Protein 3T1U (pdb70)

Sequence (167 aa):
SIKLQTNHGTITLKLFADKAPETAANFEQYVKDGHYDGTIFHRVIDGFMIQGGGFEPGMKQKSTRAPIKNEANNGLSNKKYTIAMARTPDPHSASAQFFINVKDNAFLDHTAPTAHGWGYAVFGEVVEGTDVVDRIKSVATGSRAGHGDVPVDDVIIEKAEIVAFPF

Solvent-accessible surface area: 7563 Å² total; per-residue (Å²): 65,0,7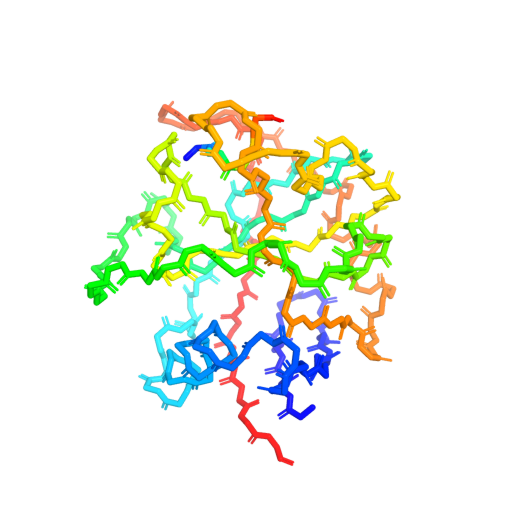5,0,76,8,70,57,30,54,0,32,0,83,31,45,64,138,118,0,75,68,0,6,64,9,0,78,74,4,2,168,93,20,24,0,43,28,0,3,0,9,37,3,41,85,43,22,0,0,3,0,0,2,9,48,64,62,25,134,124,52,101,67,84,76,80,16,119,15,20,5,109,35,80,42,33,0,107,81,39,8,0,0,4,2,19,64,77,72,21,85,24,5,25,0,40,0,0,0,0,4,116,83,3,69,138,4,31,38,112,30,99,70,69,186,10,44,6,25,5,1,0,0,46,8,43,114,16,44,80,6,0,48,114,0,50,73,39,70,53,33,96,84,97,83,60,34,56,1,2,88,116,42,1,48,0,82,58,0,75,73,119,99,59,0,189

Foldseek 3Di:
DKWFQKPLGIWDKDWQCVLQVVVVVLAQVCQVVFQQAQKFQFAAAAPFKTKIFAAHPVRHGDDWDFFAAASLPSPDFLAAFFKWFDADLARRGTTGMIIGTNHRDRVQGADDPDSNRRGIGGTIGGPDDNVSRVVRNPADWQDDDPRGRGHPDTTGRNHMHDD/DPPD

Secondary structure (DSSP, 8-state):
-EEEEEBTEEEEEEE-TTTSHHHHHHHHHHHHTTTTTTEE--EEETTTEEEESSEETTTEEPP----------SS----TTEEEE-B-SSTT---S-EEEESS--GGGS---SSTTT----EEEEEEE-HHHHHHHTTS-EEEETTEEEEESS--EEEEEEE-/-B--

Radius of gyration: 14.32 Å; Cα contacts (8 Å, |Δi|>4): 426; chains: 2; bounding box: 38×29×33 Å

InterPro domains:
  IPR002130 Cyclophilin-type peptidyl-prolyl cis-trans isomerase domain [PF00160] (2-161)
  IPR002130 Cyclophilin-type peptidyl-prolyl cis-trans isomerase domain [PR00153] (15-30)
  IPR002130 Cyclophilin-type peptidyl-prolyl cis-trans isomerase domain [PR00153] (41-53)
  IPR002130 Cyclophilin-type peptidyl-prolyl cis-trans isomerase domain [PR00153] (118-133)
  IPR002130 Cyclophilin-type peptidyl-prolyl cis-trans isomerase domain [PS50072] (1-162)
  IPR020892 Cyclophilin-type peptidyl-prolyl cis-trans isomerase, conserved site [PS00170] (36-53)
  IPR024936 Cyclophilin-type peptidyl-prolyl cis-trans isomerase [PIRSF001467] (6-145)
  IPR029000 Cyclophilin-like domain superfamily [G3DSA:2.40.100.10] (1-163)
  IPR029000 Cyclophilin-like domain superfamily [SSF50891] (2-162)
  IPR044665 Cyclophilin-type peptidyl-prolyl cis-trans isomerase, E. coli cyclophilin A-like [PTHR43246] (1-161)

B-factor: mean 25.47, std 7.11, range [10.59, 48.52]

CATH classification: 2.40.100.10

Structure (mmCIF, N/CA/C/O backbone):
data_3T1U
#
_entry.id   3T1U
#
_cell.length_a   66.410
_cell.length_b   66.410
_cell.length_c   71.530
_cell.angle_alpha   90.00
_cell.angle_beta   90.00
_cell.angle_gamma   90.00
#
_symmetry.space_group_name_H-M   'P 42 21 2'
#
loop_
_entity.id
_entity.type
_entity.pdbx_description
1 polymer 'Peptidyl-prolyl cis-trans isomerase'
2 polymer succinyl-Ala-Phe-Pro-Phe-p-nitroanilide
3 water water
#
loop_
_atom_site.group_PDB
_atom_site.id
_atom_site.type_symbol
_atom_site.label_atom_id
_atom_site.label_alt_id
_atom_site.label_comp_id
_atom_site.label_asym_id
_atom_site.label_entity_id
_atom_site.label_seq_id
_atom_site.pdbx_PDB_ins_code
_atom_site.Cartn_x
_atom_site.Cartn_y
_atom_site.Cartn_z
_atom_site.occupancy
_atom_site.B_iso_or_equiv
_atom_site.auth_seq_id
_atom_site.auth_comp_id
_atom_site.auth_asym_id
_atom_site.auth_atom_id
_atom_site.pdbx_PDB_model_num
ATOM 1 N N . SER A 1 1 ? 16.057 16.882 28.316 1.00 29.56 1 SER A N 1
ATOM 2 C CA . SER A 1 1 ? 16.072 17.878 29.426 1.00 30.99 1 SER A CA 1
ATOM 3 C C . SER A 1 1 ? 15.486 19.212 28.978 1.00 30.44 1 SER A C 1
ATOM 4 O O . SER A 1 1 ? 15.278 20.110 29.794 1.00 32.31 1 SER A O 1
ATOM 7 N N . ILE A 1 2 ? 15.230 19.348 27.681 1.00 29.17 2 ILE A N 1
ATOM 8 C CA . ILE A 1 2 ? 14.651 20.580 27.164 1.00 27.94 2 ILE A CA 1
ATOM 9 C C . ILE A 1 2 ? 13.323 20.290 26.488 1.00 28.52 2 ILE A C 1
ATOM 10 O O . ILE A 1 2 ? 13.202 19.383 25.663 1.00 28.70 2 ILE A O 1
ATOM 15 N N . LYS A 1 3 ? 12.323 21.074 26.853 1.00 27.89 3 LYS A N 1
ATOM 16 C CA . LYS A 1 3 ? 10.988 20.891 26.326 1.00 28.58 3 LYS A CA 1
ATOM 17 C C . LYS A 1 3 ? 10.540 22.078 25.480 1.00 26.46 3 LYS A C 1
ATOM 18 O O . LYS A 1 3 ? 10.525 23.219 25.947 1.00 26.65 3 LYS A O 1
ATOM 24 N N . LEU A 1 4 ? 10.202 21.800 24.225 1.00 23.54 4 LEU A N 1
ATOM 25 C CA . LEU A 1 4 ? 9.728 22.823 23.306 1.00 22.65 4 LEU A CA 1
ATOM 26 C C . LEU A 1 4 ? 8.230 22.595 23.092 1.00 22.65 4 LEU A C 1
ATOM 27 O O . LEU A 1 4 ? 7.825 21.689 22.359 1.00 20.75 4 LEU A O 1
ATOM 32 N N . GLN A 1 5 ? 7.418 23.408 23.759 1.00 22.76 5 GLN A N 1
ATOM 33 C CA . GLN A 1 5 ? 5.967 23.328 23.654 1.00 22.94 5 GLN A CA 1
ATOM 34 C C . GLN A 1 5 ? 5.533 24.146 22.443 1.00 21.38 5 GLN A C 1
ATOM 35 O O . GLN A 1 5 ? 5.585 25.375 22.471 1.00 21.24 5 GLN A O 1
ATOM 41 N N . THR A 1 6 ? 5.115 23.462 21.382 1.00 20.82 6 THR A N 1
ATOM 42 C CA . THR A 1 6 ? 4.691 24.125 20.151 1.00 19.95 6 THR A CA 1
ATOM 43 C C . THR A 1 6 ? 3.195 23.926 19.912 1.00 22.26 6 THR A C 1
ATOM 44 O O . THR A 1 6 ? 2.577 23.048 20.517 1.00 20.33 6 THR A O 1
ATOM 48 N N . ASN A 1 7 ? 2.618 24.718 19.012 1.00 20.16 7 ASN A N 1
ATOM 49 C CA . ASN A 1 7 ? 1.198 24.572 18.722 1.00 21.92 7 ASN A CA 1
ATOM 50 C C . ASN A 1 7 ? 0.896 23.328 17.878 1.00 21.90 7 ASN A C 1
ATOM 51 O O . ASN A 1 7 ? -0.203 23.180 17.348 1.00 22.98 7 ASN A O 1
ATOM 56 N N . HIS A 1 8 ? 1.878 22.433 17.763 1.00 20.00 8 HIS A N 1
ATOM 57 C CA . HIS A 1 8 ? 1.713 21.175 17.032 1.00 16.58 8 HIS A CA 1
ATOM 58 C C . HIS A 1 8 ? 2.038 20.013 17.966 1.00 17.86 8 HIS A C 1
ATOM 59 O O . HIS A 1 8 ? 2.022 18.852 17.560 1.00 18.28 8 HIS A O 1
ATOM 66 N N . GLY A 1 9 ? 2.333 20.333 19.221 1.00 18.03 9 GLY A N 1
ATOM 67 C CA . GLY A 1 9 ? 2.674 19.300 20.183 1.00 17.18 9 GLY A CA 1
ATOM 68 C C . GLY A 1 9 ? 4.004 19.618 20.843 1.00 20.60 9 GLY A C 1
ATOM 69 O O . GLY A 1 9 ? 4.679 20.586 20.476 1.00 17.81 9 GLY A O 1
ATOM 70 N N . THR A 1 10 ? 4.401 18.802 21.810 1.00 18.98 10 THR A N 1
ATOM 71 C CA . THR A 1 10 ? 5.655 19.058 22.498 1.00 19.72 10 THR A CA 1
ATOM 72 C C . THR A 1 10 ? 6.824 18.196 22.047 1.00 18.21 10 THR A C 1
ATOM 73 O O . THR A 1 10 ? 6.708 16.983 21.914 1.00 18.14 10 THR A O 1
ATOM 77 N N . ILE A 1 11 ? 7.950 18.853 21.794 1.00 20.04 11 ILE A N 1
ATOM 78 C CA . ILE A 1 11 ? 9.173 18.174 21.377 1.00 19.23 11 ILE A CA 1
ATOM 79 C C . ILE A 1 11 ? 10.147 18.220 22.545 1.00 20.13 11 ILE A C 1
ATOM 80 O O . ILE A 1 11 ? 10.439 19.293 23.071 1.00 19.56 11 ILE A O 1
ATOM 85 N N . THR A 1 12 ? 10.646 17.056 22.949 1.00 19.71 12 THR A N 1
ATOM 86 C CA . THR A 1 12 ? 11.588 16.976 24.061 1.00 20.75 12 THR A CA 1
ATOM 87 C C . THR A 1 12 ? 12.986 16.684 23.529 1.00 19.72 12 THR A C 1
ATOM 88 O O . THR A 1 12 ? 13.191 15.727 22.785 1.00 19.03 12 THR A O 1
ATOM 92 N N . LEU A 1 13 ? 13.948 17.506 23.925 1.00 20.11 13 LEU A N 1
ATOM 93 C CA . LEU A 1 13 ? 15.313 17.348 23.450 1.00 22.06 13 LEU A CA 1
ATOM 94 C C . LEU A 1 13 ? 16.303 16.931 24.519 1.00 23.12 13 LEU A C 1
ATOM 95 O O . LEU A 1 13 ? 16.219 17.378 25.660 1.00 23.36 13 LEU A O 1
ATOM 100 N N . LYS A 1 14 ? 17.238 16.070 24.134 1.00 22.99 14 LYS A N 1
ATOM 101 C CA . LYS A 1 14 ? 18.308 15.651 25.028 1.00 24.83 14 LYS A CA 1
ATOM 102 C C . LYS A 1 14 ? 19.558 16.263 24.395 1.00 25.23 14 LYS A C 1
ATOM 103 O O . LYS A 1 14 ? 19.825 16.060 23.208 1.00 23.89 14 LYS A O 1
ATOM 109 N N . LEU A 1 15 ? 20.307 17.041 25.166 1.00 23.39 15 LEU A N 1
ATOM 110 C CA . LEU A 1 15 ? 21.496 17.668 24.613 1.00 24.91 15 LEU A CA 1
ATOM 111 C C . LEU A 1 15 ? 22.744 16.850 24.907 1.00 25.67 15 LEU A C 1
ATOM 112 O O . LEU A 1 15 ? 22.761 16.035 25.828 1.00 23.99 15 LEU A O 1
ATOM 117 N N . PHE A 1 16 ? 23.779 17.055 24.100 1.00 25.74 16 PHE A N 1
ATOM 118 C CA . PHE A 1 16 ? 25.036 16.342 24.285 1.00 26.54 16 PHE A CA 1
ATOM 119 C C . PHE A 1 16 ? 26.037 17.349 24.836 1.00 26.93 16 PHE A C 1
ATOM 120 O O . PHE A 1 16 ? 26.908 17.839 24.118 1.00 26.85 16 PHE A O 1
ATOM 128 N N . ALA A 1 17 ? 25.886 17.659 26.119 1.00 27.07 17 ALA A N 1
ATOM 129 C CA . ALA A 1 17 ? 26.735 18.626 26.798 1.00 29.40 17 ALA A CA 1
ATOM 130 C C . ALA A 1 17 ? 28.239 18.375 26.673 1.00 28.54 17 ALA A C 1
ATOM 131 O O . ALA A 1 17 ? 29.015 19.326 26.594 1.00 30.39 17 ALA A O 1
ATOM 133 N N . ASP A 1 18 ? 28.656 17.113 26.645 1.00 28.91 18 ASP A N 1
ATOM 134 C CA . ASP A 1 18 ? 30.086 16.808 26.547 1.00 29.71 18 ASP A CA 1
ATOM 135 C C . ASP A 1 18 ? 30.636 16.831 25.119 1.00 30.21 18 ASP A C 1
ATOM 136 O O . ASP A 1 18 ? 31.752 17.303 24.890 1.00 30.21 18 ASP A O 1
ATOM 141 N N . LYS A 1 19 ? 29.856 16.329 24.165 1.00 28.26 19 LYS A N 1
ATOM 142 C CA . LYS A 1 19 ? 30.286 16.283 22.771 1.00 27.55 19 LYS A CA 1
ATOM 143 C C . LYS A 1 19 ? 30.191 17.612 22.030 1.00 27.57 19 LYS A C 1
ATOM 144 O O . LYS A 1 19 ? 30.810 17.786 20.980 1.00 26.43 19 LYS A O 1
ATOM 150 N N . ALA A 1 20 ? 29.414 18.543 22.577 1.00 26.34 20 ALA A N 1
ATOM 151 C CA . ALA A 1 20 ? 29.241 19.863 21.980 1.00 25.85 20 ALA A CA 1
ATOM 152 C C . ALA A 1 20 ? 28.975 20.841 23.119 1.00 25.55 20 ALA A C 1
ATOM 153 O O . ALA A 1 20 ? 27.945 21.514 23.145 1.00 24.14 20 ALA A O 1
ATOM 155 N N . PRO A 1 21 ? 29.920 20.941 24.071 1.00 26.81 21 PRO A N 1
ATOM 156 C CA . PRO A 1 21 ? 29.854 21.809 25.256 1.00 25.57 21 PRO A CA 1
ATOM 157 C C . PRO A 1 21 ? 29.469 23.272 25.064 1.00 25.83 21 PRO A C 1
ATOM 158 O O . PRO A 1 21 ? 28.548 23.766 25.715 1.00 25.24 21 PRO A O 1
ATOM 162 N N . GLU A 1 22 ? 30.168 23.974 24.183 1.00 26.39 22 GLU A N 1
ATOM 163 C CA . GLU A 1 22 ? 29.867 25.380 23.964 1.00 26.07 22 GLU A CA 1
ATOM 164 C C . GLU A 1 22 ? 28.493 25.580 23.336 1.00 24.92 22 GLU A C 1
ATOM 165 O O . GLU A 1 22 ? 27.748 26.483 23.723 1.00 24.12 22 GLU A O 1
ATOM 171 N N . THR A 1 23 ? 28.162 24.736 22.365 1.00 24.17 23 THR A N 1
ATOM 172 C CA . THR A 1 23 ? 26.875 24.843 21.683 1.00 22.77 23 THR A CA 1
ATOM 173 C C . THR A 1 23 ? 25.707 24.551 22.619 1.00 22.75 23 THR A C 1
ATOM 174 O O . THR A 1 23 ? 24.728 25.305 22.657 1.00 22.82 23 THR A O 1
ATOM 178 N N . ALA A 1 24 ? 25.809 23.455 23.368 1.00 21.02 24 ALA A N 1
ATOM 179 C CA . ALA A 1 24 ? 24.757 23.078 24.305 1.00 21.66 24 ALA A CA 1
ATOM 180 C C . ALA A 1 24 ? 24.505 24.200 25.315 1.00 22.76 24 ALA A C 1
ATOM 181 O O . ALA A 1 24 ? 23.357 24.557 25.577 1.00 22.40 24 ALA A O 1
ATOM 183 N N . ALA A 1 25 ? 25.580 24.761 25.867 1.00 24.69 25 ALA A N 1
ATOM 184 C CA . ALA A 1 25 ? 25.467 25.847 26.846 1.00 25.78 25 ALA A CA 1
ATOM 185 C C . ALA A 1 25 ? 24.830 27.092 26.239 1.00 25.81 25 ALA A C 1
ATOM 186 O O . ALA A 1 25 ? 24.048 27.783 26.894 1.00 25.10 25 ALA A O 1
ATOM 188 N N . ASN A 1 26 ? 25.180 27.389 24.992 1.00 26.15 26 ASN A N 1
ATOM 189 C CA . ASN A 1 26 ? 24.625 28.551 24.303 1.00 25.47 26 ASN A CA 1
ATOM 190 C C . ASN A 1 26 ? 23.118 28.373 24.114 1.00 24.95 26 ASN A C 1
ATOM 191 O O . ASN A 1 26 ? 22.339 29.302 24.318 1.00 24.33 26 ASN A O 1
ATOM 196 N N . PHE A 1 27 ? 22.716 27.170 23.722 1.00 24.71 27 PHE A N 1
ATOM 197 C CA . PHE A 1 27 ? 21.304 26.865 23.502 1.00 24.61 27 PHE A CA 1
ATOM 198 C C . PHE A 1 27 ? 20.528 26.939 24.815 1.00 25.66 27 PHE A C 1
ATOM 199 O O . PHE A 1 27 ? 19.530 27.650 24.930 1.00 23.45 27 PHE A O 1
ATOM 207 N N . GLU A 1 28 ? 21.002 26.198 25.807 1.00 26.69 28 GLU A N 1
ATOM 208 C CA . GLU A 1 28 ? 20.352 26.161 27.106 1.00 28.74 28 GLU A CA 1
ATOM 209 C C . GLU A 1 28 ? 20.151 27.566 27.674 1.00 29.80 28 GLU A C 1
ATOM 210 O O . GLU A 1 28 ? 19.122 27.853 28.285 1.00 27.85 28 GLU A O 1
ATOM 216 N N . GLN A 1 29 ? 21.121 28.449 27.457 1.00 30.77 29 GLN A N 1
ATOM 217 C CA . GLN A 1 29 ? 21.004 29.814 27.958 1.00 31.93 29 GLN A CA 1
ATOM 218 C C . GLN A 1 29 ? 19.814 30.516 27.308 1.00 31.27 29 GLN A C 1
ATOM 219 O O . GLN A 1 29 ? 18.991 31.121 27.996 1.00 31.25 29 GLN A O 1
ATOM 225 N N . TYR A 1 30 ? 19.731 30.444 25.981 1.00 28.75 30 TYR A N 1
ATOM 226 C CA . TYR A 1 30 ? 18.622 31.067 25.265 1.00 27.76 30 TYR A CA 1
ATOM 227 C C . TYR A 1 30 ? 17.299 30.562 25.828 1.00 27.66 30 TYR A C 1
ATOM 228 O O . TYR A 1 30 ? 16.364 31.339 26.037 1.00 27.08 30 TYR A O 1
ATOM 237 N N . VAL A 1 31 ? 17.225 29.257 26.071 1.00 24.90 31 VAL A N 1
ATOM 238 C CA . VAL A 1 31 ? 16.017 28.671 26.625 1.00 26.03 31 VAL A CA 1
ATOM 239 C C . VAL A 1 31 ? 15.745 29.327 27.974 1.00 27.75 31 VAL A C 1
ATOM 240 O O . VAL A 1 31 ? 14.676 29.895 28.192 1.00 27.76 31 VAL A O 1
ATOM 244 N N . LYS A 1 32 ? 16.738 29.259 28.860 1.00 28.12 32 LYS A N 1
ATOM 245 C CA . LYS A 1 32 ? 16.647 29.833 30.200 1.00 29.46 32 LYS A CA 1
ATOM 246 C C . LYS A 1 32 ? 16.208 31.295 30.171 1.00 28.30 32 LYS A C 1
ATOM 247 O O . LYS A 1 32 ? 15.336 3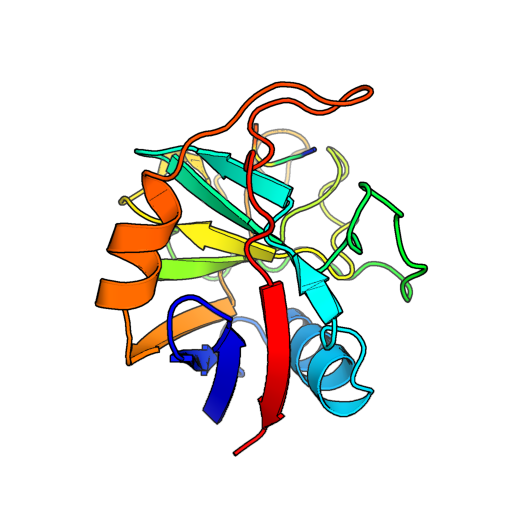1.702 30.939 1.00 27.36 32 LYS A O 1
ATOM 25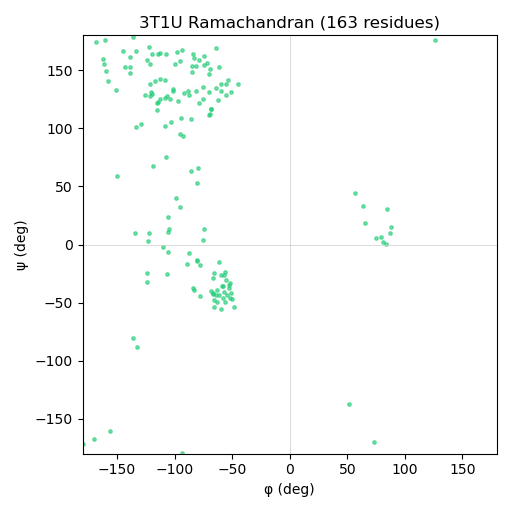3 N N . ASP A 1 33 ? 16.807 32.087 29.287 1.00 28.73 33 ASP A N 1
ATOM 254 C CA . ASP A 1 33 ? 16.440 33.496 29.185 1.00 30.19 33 ASP A CA 1
ATOM 255 C C . ASP A 1 33 ? 15.105 33.686 28.471 1.00 29.64 33 ASP A C 1
ATOM 256 O O . ASP A 1 33 ? 14.684 34.818 28.220 1.00 30.54 33 ASP A O 1
ATOM 261 N N . GLY A 1 34 ? 14.448 32.577 28.138 1.00 28.18 34 GLY A N 1
ATOM 262 C CA . GLY A 1 34 ? 13.161 32.644 27.467 1.00 27.78 34 GLY A CA 1
ATOM 263 C C . GLY A 1 34 ? 13.196 33.237 26.071 1.00 28.15 34 GLY A C 1
ATOM 264 O O . GLY A 1 34 ? 12.167 33.648 25.538 1.00 27.73 34 GLY A O 1
ATOM 265 N N . HIS A 1 35 ? 14.377 33.270 25.464 1.00 27.82 35 HIS A N 1
ATOM 266 C CA . HIS A 1 35 ? 14.530 33.833 24.126 1.00 26.48 35 HIS A CA 1
ATOM 267 C C . HIS A 1 35 ? 13.676 33.148 23.053 1.00 25.19 35 HIS A C 1
ATOM 268 O O . HIS A 1 35 ? 13.169 33.812 22.151 1.00 26.18 35 HIS A O 1
ATOM 275 N N . TYR A 1 36 ? 13.494 31.834 23.161 1.00 24.28 36 TYR A N 1
ATOM 276 C CA . TYR A 1 36 ? 12.719 31.090 22.166 1.00 22.01 36 TYR A CA 1
ATOM 277 C C . TYR A 1 36 ? 11.198 31.140 22.304 1.00 22.10 36 TYR A C 1
ATOM 278 O O . TYR A 1 36 ? 10.477 30.760 21.380 1.00 20.88 36 TYR A O 1
ATOM 287 N N . ASP A 1 37 ? 10.704 31.589 23.451 1.00 24.26 37 ASP A N 1
ATOM 288 C CA . ASP A 1 37 ? 9.260 31.671 23.658 1.00 23.23 37 ASP A CA 1
ATOM 289 C C . ASP A 1 37 ? 8.670 32.649 22.656 1.00 23.38 37 ASP A C 1
ATOM 290 O O . ASP A 1 37 ? 9.091 33.803 22.580 1.00 24.11 37 ASP A O 1
ATOM 295 N N . GLY A 1 38 ? 7.699 32.188 21.880 1.00 23.60 38 GLY A N 1
ATOM 296 C CA . GLY A 1 38 ? 7.083 33.065 20.905 1.00 23.96 38 GLY A CA 1
ATOM 297 C C . GLY A 1 38 ? 7.786 33.111 19.560 1.00 23.95 38 GLY A C 1
ATOM 298 O O . GLY A 1 38 ? 7.478 33.976 18.743 1.00 23.14 38 GLY A O 1
ATOM 299 N N . THR A 1 39 ? 8.744 32.214 19.332 1.00 23.69 39 THR A N 1
ATOM 300 C CA . THR A 1 39 ? 9.432 32.178 18.045 1.00 21.32 39 THR A CA 1
ATOM 301 C C . THR A 1 39 ? 8.767 31.095 17.213 1.00 22.23 39 THR A C 1
ATOM 302 O O . THR A 1 39 ? 8.015 30.275 17.738 1.00 23.08 39 THR A O 1
ATOM 306 N N . ILE A 1 40 ? 9.041 31.097 15.915 1.00 21.58 40 ILE A N 1
ATOM 307 C CA . ILE A 1 40 ? 8.444 30.134 15.006 1.00 19.82 40 ILE A CA 1
ATOM 308 C C . ILE A 1 40 ? 9.484 29.308 14.253 1.00 19.18 40 ILE A C 1
ATOM 309 O O . ILE A 1 40 ? 10.681 29.582 14.309 1.00 17.75 40 ILE A O 1
ATOM 314 N N . PHE A 1 41 ? 9.007 28.282 13.562 1.00 18.95 41 PHE A N 1
ATOM 315 C CA . PHE A 1 41 ? 9.867 27.468 12.719 1.00 19.91 41 PHE A CA 1
ATOM 316 C C . PHE A 1 41 ? 9.608 28.171 11.388 1.00 19.04 41 PHE A C 1
ATOM 317 O O . PHE A 1 41 ? 8.621 27.898 10.712 1.00 18.56 41 PHE A O 1
ATOM 325 N N . HIS A 1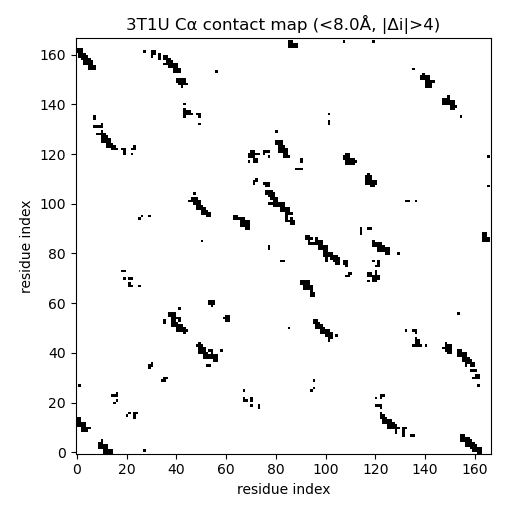 42 ? 10.490 29.109 11.044 1.00 21.19 42 HIS A N 1
ATOM 326 C CA . HIS A 1 42 ? 10.336 29.926 9.836 1.00 20.09 42 HIS A CA 1
ATOM 327 C C . HIS A 1 42 ? 10.771 29.276 8.532 1.00 21.61 42 HIS A C 1
ATOM 328 O O . HIS A 1 42 ? 10.453 29.769 7.443 1.00 21.00 42 HIS A O 1
ATOM 335 N N . ARG A 1 43 ? 11.495 28.172 8.639 1.00 20.30 43 ARG A N 1
ATOM 336 C CA . ARG A 1 43 ? 11.994 27.487 7.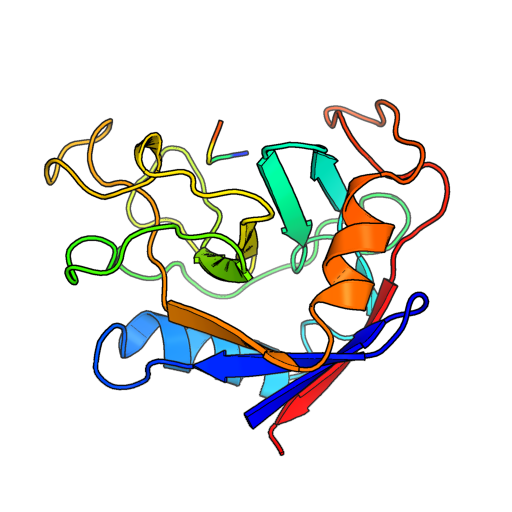462 1.00 18.23 43 ARG A CA 1
ATOM 337 C C . ARG A 1 43 ? 11.720 25.997 7.604 1.00 19.18 43 ARG A C 1
ATOM 338 O O . ARG A 1 43 ? 12.432 25.282 8.310 1.00 17.28 43 ARG A O 1
ATOM 346 N N . VAL A 1 44 ? 10.670 25.543 6.928 1.00 18.38 44 VAL A N 1
ATOM 347 C CA . VAL A 1 44 ? 10.256 24.151 6.973 1.00 18.92 44 VAL A CA 1
ATOM 348 C C . VAL A 1 44 ? 10.409 23.543 5.589 1.00 19.93 44 VAL A C 1
ATOM 349 O O . VAL A 1 44 ? 9.747 23.958 4.640 1.00 18.47 44 VAL A O 1
ATOM 353 N N . ILE A 1 45 ? 11.297 22.560 5.478 1.00 19.34 45 ILE A N 1
ATOM 354 C CA . ILE A 1 45 ? 11.558 21.925 4.196 1.00 18.91 45 ILE A CA 1
ATOM 355 C C . ILE A 1 45 ? 11.459 20.413 4.314 1.00 19.79 45 ILE A C 1
ATOM 356 O O . ILE A 1 45 ? 12.355 19.756 4.839 1.00 20.94 45 ILE A O 1
ATOM 361 N N . ASP A 1 46 ? 10.347 19.876 3.827 1.00 20.82 46 ASP A N 1
ATOM 362 C CA . ASP A 1 46 ? 10.077 18.446 3.866 1.00 20.85 46 ASP A CA 1
ATOM 363 C C . ASP A 1 46 ? 11.240 17.696 3.225 1.00 20.48 46 ASP A C 1
ATOM 364 O O . ASP A 1 46 ? 11.817 18.166 2.243 1.00 18.15 46 ASP A O 1
ATOM 369 N N . GLY A 1 47 ? 11.594 16.548 3.798 1.00 19.85 47 GLY A N 1
ATOM 370 C CA . GLY A 1 47 ? 12.696 15.764 3.268 1.00 19.41 47 GLY A CA 1
ATOM 371 C C . GLY A 1 47 ? 14.061 16.351 3.577 1.00 22.04 47 GLY A C 1
ATOM 372 O O . GLY A 1 47 ? 15.088 15.851 3.102 1.00 20.60 47 GLY A O 1
ATOM 373 N N . PHE A 1 48 ? 14.086 17.414 4.375 1.00 19.33 48 PHE A N 1
ATOM 374 C CA . PHE A 1 48 ? 15.349 18.049 4.721 1.00 18.24 48 PHE A CA 1
ATOM 375 C C . PHE A 1 48 ? 15.407 18.377 6.213 1.00 17.90 48 PHE A C 1
ATOM 376 O O . PHE A 1 48 ? 15.999 17.629 6.998 1.00 15.72 48 PHE A O 1
ATOM 384 N N . MET A 1 49 ? 14.779 19.472 6.621 1.00 15.91 49 MET A N 1
ATOM 385 C CA . MET A 1 49 ? 14.799 19.834 8.034 1.00 15.47 49 MET A CA 1
ATOM 386 C C . MET A 1 49 ? 13.812 20.942 8.361 1.00 15.15 49 MET A C 1
ATOM 387 O O . MET A 1 49 ? 13.156 21.486 7.464 1.00 14.20 49 MET A O 1
ATOM 392 N N . ILE A 1 50 ? 13.678 21.243 9.654 1.00 14.74 50 ILE A N 1
ATOM 393 C CA . ILE A 1 50 ? 12.818 22.332 10.097 1.00 14.56 50 ILE A CA 1
ATOM 394 C C . ILE A 1 50 ? 13.705 23.235 10.954 1.00 15.84 50 ILE A C 1
ATOM 395 O O . ILE A 1 50 ? 14.409 22.767 11.861 1.00 16.40 50 ILE A O 1
ATOM 400 N N . GLN A 1 51 ? 13.691 24.525 10.634 1.00 14.19 51 GLN A N 1
ATOM 401 C CA . GLN A 1 51 ? 14.532 25.505 11.308 1.00 16.26 51 GLN A CA 1
ATOM 402 C C . GLN A 1 51 ? 13.739 26.567 12.055 1.00 16.30 51 GLN A C 1
ATOM 403 O O . GLN A 1 51 ? 12.715 27.036 11.572 1.00 16.74 51 GLN A O 1
ATOM 409 N N . GLY A 1 52 ? 14.223 26.948 13.235 1.00 17.70 52 GLY A N 1
ATOM 410 C CA . GLY A 1 52 ? 13.532 27.953 14.021 1.00 19.58 52 GLY A CA 1
ATOM 411 C C . GLY A 1 52 ? 14.443 28.669 14.999 1.00 22.79 52 GLY A C 1
ATOM 412 O O . GLY A 1 52 ? 15.667 28.671 14.837 1.00 22.25 52 GLY A O 1
ATOM 413 N N . GLY A 1 53 ? 13.839 29.292 16.009 1.00 23.74 53 GLY A N 1
ATOM 414 C CA . GLY A 1 53 ? 14.607 29.988 17.024 1.00 23.24 53 GLY A CA 1
ATOM 415 C C . GLY A 1 53 ? 15.138 31.365 16.676 1.00 25.96 53 GLY A C 1
ATOM 416 O O . GLY A 1 53 ? 15.885 31.946 17.466 1.00 26.87 53 GLY A O 1
ATOM 417 N N . GLY A 1 54 ? 14.767 31.905 15.518 1.00 24.38 54 GLY A N 1
ATOM 418 C CA . GLY A 1 54 ? 15.270 33.216 15.152 1.00 25.15 54 GLY A CA 1
ATOM 419 C C . GLY A 1 54 ? 14.259 34.305 14.828 1.00 25.42 54 GLY A C 1
ATOM 420 O O . GLY A 1 54 ? 14.566 35.489 14.974 1.00 26.16 54 GLY A O 1
ATOM 421 N N . PHE A 1 55 ? 13.056 33.920 14.406 1.00 24.77 55 PHE A N 1
ATOM 422 C CA . PHE A 1 55 ? 12.026 34.887 14.034 1.00 23.15 55 PHE A CA 1
ATOM 423 C C . PHE A 1 55 ? 10.726 34.780 14.824 1.00 23.91 55 PHE A C 1
ATOM 424 O O . PHE A 1 55 ? 10.371 33.722 15.342 1.00 21.62 55 PHE A O 1
ATOM 432 N N . GLU A 1 56 ? 10.013 35.899 14.887 1.00 24.71 56 GLU A N 1
ATOM 433 C CA . GLU A 1 56 ? 8.721 35.962 15.551 1.00 25.96 56 GLU A CA 1
ATOM 434 C C . GLU A 1 56 ? 7.705 36.062 14.420 1.00 26.25 56 GLU A C 1
ATOM 435 O O . GLU A 1 56 ? 8.078 36.355 13.277 1.00 24.57 56 GLU A O 1
ATOM 441 N N . PRO A 1 57 ? 6.416 35.810 14.715 1.00 27.25 57 PRO A N 1
ATOM 442 C CA . PRO A 1 57 ? 5.373 35.884 13.689 1.00 28.80 57 PRO A CA 1
ATOM 443 C C . PRO A 1 57 ? 5.526 37.127 12.823 1.00 29.55 57 PRO A C 1
ATOM 444 O O . PRO A 1 57 ? 5.823 38.209 13.327 1.00 31.75 57 PRO A O 1
ATOM 448 N N . GLY A 1 58 ? 5.337 36.959 11.518 1.00 30.84 58 GLY A N 1
ATOM 449 C CA . GLY A 1 58 ? 5.473 38.073 10.599 1.00 29.45 58 GLY A CA 1
ATOM 450 C C . GLY A 1 58 ? 6.909 38.206 10.138 1.00 29.69 58 GLY A C 1
ATOM 451 O O . GLY A 1 58 ? 7.300 39.229 9.580 1.00 29.75 58 GLY A O 1
ATOM 452 N N . MET A 1 59 ? 7.697 37.161 10.377 1.00 29.43 59 MET A N 1
ATOM 453 C CA . MET A 1 59 ? 9.106 37.144 9.999 1.00 28.88 59 MET A CA 1
ATOM 454 C C . MET A 1 59 ? 9.893 38.306 10.593 1.00 28.98 59 MET A C 1
ATOM 455 O O . MET A 1 59 ? 10.697 38.943 9.908 1.00 27.83 59 MET A O 1
ATOM 460 N N . LYS A 1 60 ? 9.660 38.562 11.877 1.00 30.11 60 LYS A N 1
ATOM 461 C CA . LYS A 1 60 ? 10.330 39.631 12.617 1.00 31.73 60 LYS A CA 1
ATOM 462 C C . LYS A 1 60 ? 11.545 39.023 13.319 1.00 32.21 60 LYS A C 1
ATOM 463 O O . LYS A 1 60 ? 11.394 38.268 14.285 1.00 30.94 60 LYS A O 1
ATOM 469 N N . GLN A 1 61 ? 12.743 39.357 12.841 1.00 30.90 61 GLN A N 1
ATOM 470 C CA . GLN A 1 61 ? 13.975 38.811 13.404 1.00 32.61 61 GLN A CA 1
ATOM 471 C C . GLN A 1 61 ? 14.369 39.414 14.746 1.00 32.02 61 GLN A C 1
ATOM 472 O O . GLN A 1 61 ? 14.503 40.630 14.875 1.00 34.29 61 GLN A O 1
ATOM 478 N N . LYS A 1 62 ? 14.556 38.549 15.740 1.00 31.58 62 LYS A N 1
ATOM 479 C CA . LYS A 1 62 ? 14.934 38.971 17.086 1.00 30.70 62 LYS A CA 1
ATOM 480 C C . LYS A 1 62 ? 16.440 39.180 17.195 1.00 32.50 62 LYS A C 1
ATOM 481 O O . LYS A 1 62 ? 17.214 38.665 16.383 1.00 31.77 62 LYS A O 1
ATOM 487 N N . SER A 1 63 ? 16.856 39.936 18.206 1.00 32.32 63 SER A N 1
ATOM 488 C CA . SER A 1 63 ? 18.272 40.177 18.426 1.00 33.10 63 SER A CA 1
ATOM 489 C C . SER A 1 63 ? 18.853 38.932 19.101 1.00 33.60 63 SER A C 1
ATOM 490 O O . SER A 1 63 ? 18.121 38.141 19.697 1.00 32.13 63 SER A O 1
ATOM 493 N N . THR A 1 64 ? 20.165 38.755 19.002 1.00 33.09 64 THR A N 1
ATOM 494 C CA . THR A 1 64 ? 20.816 37.596 19.604 1.00 32.33 64 THR A CA 1
ATOM 495 C C . THR A 1 64 ? 22.094 38.002 20.311 1.00 32.01 64 THR A C 1
ATOM 496 O O . THR A 1 64 ? 22.475 39.170 20.302 1.00 31.36 64 THR A O 1
ATOM 500 N N . ARG A 1 65 ? 22.753 37.020 20.917 1.00 31.43 65 ARG A N 1
ATOM 501 C CA . ARG A 1 65 ? 24.017 37.245 21.601 1.00 32.02 65 ARG A CA 1
ATOM 502 C C . ARG A 1 65 ? 25.124 36.948 20.589 1.00 32.54 65 ARG A C 1
ATOM 503 O O . ARG A 1 65 ? 24.835 36.609 19.441 1.00 32.13 65 ARG A O 1
ATOM 511 N N . ALA A 1 66 ? 26.381 37.076 21.005 1.00 31.65 66 ALA A N 1
ATOM 512 C CA . ALA A 1 66 ? 27.514 36.828 20.112 1.00 31.44 66 ALA A CA 1
ATOM 513 C C . ALA A 1 66 ? 27.543 35.387 19.589 1.00 30.67 66 ALA A C 1
ATOM 514 O O . ALA A 1 66 ? 27.059 34.472 20.252 1.00 28.11 66 ALA A O 1
ATOM 516 N N . PRO A 1 67 ? 28.134 35.171 18.396 1.00 31.43 67 PRO A N 1
ATOM 517 C CA . PRO A 1 67 ? 28.231 33.844 17.775 1.00 31.18 67 PRO A CA 1
ATOM 518 C C . PRO A 1 67 ? 29.074 32.896 18.609 1.00 31.40 67 PRO A C 1
ATOM 519 O O . PRO A 1 67 ? 29.759 33.314 19.538 1.00 32.80 67 PRO A O 1
ATOM 523 N N . ILE A 1 68 ? 29.037 31.619 18.257 1.00 29.88 68 ILE A N 1
ATOM 524 C CA . ILE A 1 68 ? 29.813 30.623 18.969 1.00 29.88 68 ILE A CA 1
ATOM 525 C C . ILE A 1 68 ? 30.697 29.900 17.966 1.00 29.84 68 ILE A C 1
ATOM 526 O O . ILE A 1 68 ? 30.423 29.914 16.758 1.00 28.34 68 ILE A O 1
ATOM 531 N N . LYS A 1 69 ? 31.764 29.282 18.457 1.00 29.25 69 LYS A N 1
ATOM 532 C CA . LYS A 1 69 ? 32.664 28.561 17.573 1.00 31.57 69 LYS A CA 1
ATOM 533 C C . LYS A 1 69 ? 31.938 27.331 17.061 1.00 30.64 69 LYS A C 1
ATOM 534 O O . LYS A 1 69 ? 31.060 26.794 17.733 1.00 31.30 69 LYS A O 1
ATOM 540 N N . ASN A 1 70 ? 32.297 26.887 15.865 1.00 30.09 70 ASN A N 1
ATOM 541 C CA . ASN A 1 70 ? 31.653 25.719 15.290 1.00 28.75 70 ASN A CA 1
ATOM 542 C C . ASN A 1 70 ? 32.219 24.442 15.906 1.00 28.67 70 ASN A C 1
ATOM 543 O O . ASN A 1 70 ? 33.421 24.191 15.835 1.00 29.60 70 ASN A O 1
ATOM 548 N N . GLU A 1 71 ? 31.351 23.636 16.512 1.00 26.48 71 GLU A N 1
ATOM 549 C CA . GLU A 1 71 ? 31.778 22.387 17.135 1.00 25.70 71 GLU A CA 1
ATOM 550 C C . GLU A 1 71 ? 31.364 21.183 16.290 1.00 25.49 71 GLU A C 1
ATOM 551 O O . GLU A 1 71 ? 31.248 20.068 16.797 1.00 25.44 71 GLU A O 1
ATOM 557 N N . ALA A 1 72 ? 31.161 21.408 14.996 1.00 23.77 72 ALA A N 1
ATOM 558 C CA . ALA A 1 72 ? 30.731 20.346 14.094 1.00 24.62 72 ALA A CA 1
ATOM 559 C C . ALA A 1 72 ? 31.682 19.160 13.999 1.00 23.74 72 ALA A C 1
ATOM 560 O O . ALA A 1 72 ? 31.257 18.052 13.677 1.00 22.47 72 ALA A O 1
ATOM 562 N N . ASN A 1 73 ? 32.965 19.385 14.263 1.00 23.83 73 ASN A N 1
ATOM 563 C CA . ASN A 1 73 ? 33.935 18.299 14.192 1.00 23.35 73 ASN A CA 1
ATOM 564 C C . ASN A 1 73 ? 33.962 17.561 15.527 1.00 24.17 73 ASN A C 1
ATOM 565 O O . ASN A 1 73 ? 34.978 17.552 16.225 1.00 24.32 73 ASN A O 1
ATOM 570 N N . ASN A 1 74 ? 32.832 16.951 15.879 1.00 23.00 74 ASN A N 1
ATOM 571 C CA . ASN A 1 74 ? 32.723 16.211 17.128 1.00 21.61 74 ASN A CA 1
ATOM 572 C C . ASN A 1 74 ? 32.323 14.767 16.892 1.00 20.78 74 ASN A C 1
ATOM 573 O O . ASN A 1 74 ? 32.006 14.046 17.830 1.00 20.53 74 ASN A O 1
ATOM 578 N N . GLY A 1 75 ? 32.340 14.348 15.631 1.00 20.90 75 GLY A N 1
ATOM 579 C CA . GLY A 1 75 ? 32.003 12.976 15.302 1.00 20.46 75 GLY A CA 1
ATOM 580 C C . GLY A 1 75 ? 30.521 12.651 15.227 1.00 22.03 75 GLY A C 1
ATOM 581 O O . GLY A 1 75 ? 30.157 11.501 14.988 1.00 22.72 75 GLY A O 1
ATOM 582 N N . LEU A 1 76 ? 29.663 13.647 15.428 1.00 21.24 76 LEU A N 1
ATOM 583 C CA . LEU A 1 76 ? 28.218 13.426 15.374 1.00 19.10 76 LEU A CA 1
ATOM 584 C C . LEU A 1 76 ? 27.629 13.786 14.015 1.00 19.10 76 LEU A C 1
ATOM 585 O O . LEU A 1 76 ? 27.769 14.911 13.543 1.00 20.78 76 LEU A O 1
ATOM 590 N N . SER A 1 77 ? 26.954 12.821 13.404 1.00 18.49 77 SER A N 1
ATOM 591 C CA . SER A 1 77 ? 26.342 13.014 12.103 1.00 19.34 77 SER A CA 1
ATOM 592 C C . SER A 1 77 ? 24.953 13.645 12.225 1.00 20.08 77 SER A C 1
ATOM 593 O O . SER A 1 77 ? 24.267 13.498 13.240 1.00 17.59 77 SER A O 1
ATOM 596 N N . ASN A 1 78 ? 24.549 14.352 11.177 1.00 20.19 78 ASN A N 1
ATOM 597 C CA . ASN A 1 78 ? 23.244 14.987 11.145 1.00 18.54 78 ASN A CA 1
ATOM 598 C C . ASN A 1 78 ? 22.186 13.944 10.795 1.00 18.56 78 ASN A C 1
ATOM 599 O O . ASN A 1 78 ? 21.550 13.988 9.736 1.00 18.29 78 ASN A O 1
ATOM 604 N N . LYS A 1 79 ? 22.025 12.993 11.710 1.00 17.61 79 LYS A N 1
ATOM 605 C CA . LYS A 1 79 ? 21.072 11.909 11.563 1.00 19.14 79 LYS A CA 1
ATOM 606 C C . LYS A 1 79 ? 19.655 12.430 11.792 1.00 17.45 79 LYS A C 1
ATOM 607 O O . LYS A 1 79 ? 19.453 13.509 12.359 1.00 14.15 79 LYS A O 1
ATOM 613 N N . LYS A 1 80 ? 18.679 11.654 11.340 1.00 16.83 80 LYS A N 1
ATOM 614 C CA . LYS A 1 80 ? 17.281 12.023 11.500 1.00 16.92 80 LYS A CA 1
ATOM 615 C C . LYS A 1 80 ? 16.956 12.287 12.967 1.00 17.67 80 LYS A C 1
ATOM 616 O O . LYS A 1 80 ? 17.257 11.469 13.837 1.00 16.20 80 LYS A O 1
ATOM 622 N N . TYR A 1 81 ? 16.357 13.445 13.222 1.00 17.19 81 TYR A N 1
ATOM 623 C CA . TYR A 1 81 ? 15.939 13.860 14.554 1.00 16.93 81 TYR A CA 1
ATOM 624 C C . TYR A 1 81 ? 17.003 14.498 15.431 1.00 17.14 81 TYR A C 1
ATOM 625 O O . TYR A 1 81 ? 16.722 14.861 16.573 1.00 15.93 81 TYR A O 1
ATOM 634 N N . THR A 1 82 ? 18.218 14.642 14.916 1.00 17.65 82 THR A N 1
ATOM 635 C CA . THR A 1 82 ? 19.251 15.304 15.699 1.00 17.43 82 THR A CA 1
ATOM 636 C C . THR A 1 82 ? 19.013 16.796 15.520 1.00 18.51 82 THR A C 1
ATOM 637 O O . THR A 1 82 ? 18.434 17.218 14.514 1.00 18.35 82 THR A O 1
ATOM 641 N N . ILE A 1 83 ? 19.427 17.590 16.504 1.00 18.24 83 ILE A N 1
ATOM 642 C CA . ILE A 1 83 ? 19.289 19.037 16.411 1.00 17.07 83 ILE A CA 1
ATOM 643 C C . ILE A 1 83 ? 20.696 19.610 16.195 1.00 17.79 83 ILE A C 1
ATOM 644 O O . ILE A 1 83 ? 21.677 19.117 16.769 1.00 15.34 83 ILE A O 1
ATOM 649 N N . ALA A 1 84 ? 20.792 20.637 15.355 1.00 16.58 84 ALA A N 1
ATOM 650 C CA . ALA A 1 84 ? 22.077 21.261 15.040 1.00 17.45 84 ALA A CA 1
ATOM 651 C C . ALA A 1 84 ? 21.887 22.759 14.838 1.00 18.85 84 ALA A C 1
ATOM 652 O O . ALA A 1 84 ? 20.759 23.227 14.674 1.00 18.52 84 ALA A O 1
ATOM 654 N N . MET A 1 85 ? 22.992 23.500 14.829 1.00 17.25 85 MET A N 1
ATOM 655 C CA . MET A 1 85 ? 22.945 24.950 14.680 1.00 15.89 85 MET A CA 1
ATOM 656 C C . MET A 1 85 ? 22.944 25.484 13.250 1.00 16.42 85 MET A C 1
ATOM 657 O O . MET A 1 85 ? 23.801 25.127 12.438 1.00 16.27 85 MET A O 1
ATOM 662 N N . ALA A 1 86 ? 21.978 26.351 12.953 1.00 16.58 86 ALA A N 1
ATOM 663 C CA . ALA A 1 86 ? 21.892 26.982 11.641 1.00 18.22 86 ALA A CA 1
ATOM 664 C C . ALA A 1 86 ? 22.843 28.163 11.735 1.00 18.95 86 ALA A C 1
ATOM 665 O O . ALA A 1 86 ? 23.234 28.565 12.835 1.00 18.67 86 ALA A O 1
ATOM 667 N N . ARG A 1 87 ? 23.214 28.737 10.601 1.00 18.53 87 ARG A N 1
ATOM 668 C CA . ARG A 1 87 ? 24.136 29.858 10.653 1.00 20.99 87 ARG A CA 1
ATOM 66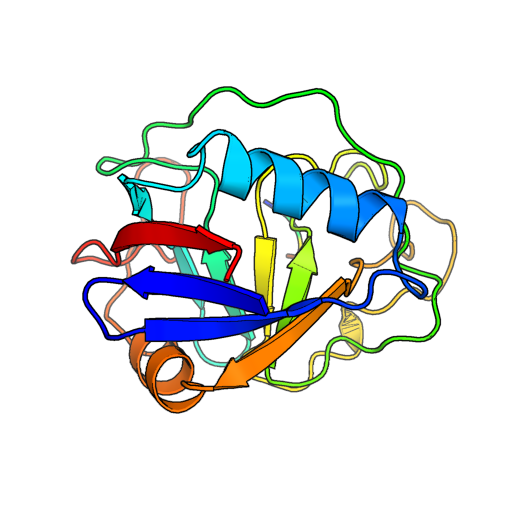9 C C . ARG A 1 87 ? 24.284 30.571 9.331 1.00 22.66 87 ARG A C 1
ATOM 670 O O . ARG A 1 87 ? 23.526 30.357 8.390 1.00 22.24 87 ARG A O 1
ATOM 678 N N . THR A 1 88 ? 25.305 31.412 9.303 1.00 25.41 88 THR A N 1
ATOM 679 C CA . THR A 1 88 ? 25.696 32.219 8.166 1.00 26.45 88 THR A CA 1
ATOM 680 C C . THR A 1 88 ? 26.755 31.392 7.432 1.00 28.40 88 THR A C 1
ATOM 681 O O . THR A 1 88 ? 27.210 30.376 7.954 1.00 27.92 88 THR A O 1
ATOM 685 N N . PRO A 1 89 ? 27.122 31.779 6.196 1.00 29.34 89 PRO A N 1
ATOM 686 C CA . PRO A 1 89 ? 28.148 31.006 5.489 1.00 31.58 89 PRO A CA 1
ATOM 687 C C . PRO A 1 89 ? 29.422 30.948 6.341 1.00 32.25 89 PRO A C 1
ATOM 688 O O . PRO A 1 89 ? 30.247 30.047 6.195 1.00 33.39 89 PRO A O 1
ATOM 692 N N . ASP A 1 90 ? 29.560 31.927 7.231 1.00 32.71 90 ASP A N 1
ATOM 693 C CA . ASP A 1 90 ? 30.697 32.021 8.147 1.00 34.10 90 ASP A CA 1
ATOM 694 C C . ASP A 1 90 ? 30.560 30.862 9.136 1.00 32.48 90 ASP A C 1
ATOM 695 O O . ASP A 1 90 ? 29.590 30.794 9.888 1.00 33.21 90 ASP A O 1
ATOM 700 N N . PRO A 1 91 ? 31.526 29.933 9.141 1.00 30.78 91 PRO A N 1
ATOM 701 C CA . PRO A 1 91 ? 31.511 28.771 10.034 1.00 30.09 91 PRO A CA 1
ATOM 702 C C . PRO A 1 91 ? 31.290 29.068 11.515 1.00 28.32 91 PRO A C 1
ATOM 703 O O . PRO A 1 91 ? 30.548 28.355 12.188 1.00 27.06 91 PRO A O 1
ATOM 707 N N . HIS A 1 92 ? 31.924 30.119 12.021 1.00 26.35 92 HIS A N 1
ATOM 708 C CA . HIS A 1 92 ? 31.794 30.463 13.432 1.00 26.08 92 HIS A CA 1
ATOM 709 C C . HIS A 1 92 ? 30.781 31.570 13.687 1.00 24.81 92 HIS A C 1
ATOM 710 O O . HIS A 1 92 ? 31.004 32.433 14.537 1.00 24.81 92 HIS A O 1
ATOM 717 N N . SER A 1 93 ? 29.659 31.531 12.972 1.00 22.49 93 SER A N 1
ATOM 718 C CA . SER A 1 93 ? 28.637 32.567 13.115 1.00 22.72 93 SER A CA 1
ATOM 719 C C . SER A 1 93 ? 27.334 32.135 13.780 1.00 22.50 93 SER A C 1
ATOM 720 O O . SER A 1 93 ? 26.440 32.956 13.958 1.00 25.08 93 SER A O 1
ATOM 723 N N . ALA A 1 94 ? 27.212 30.861 14.134 1.00 23.27 94 ALA A N 1
ATOM 724 C CA . ALA A 1 94 ? 25.992 30.378 14.774 1.00 22.54 94 ALA A CA 1
ATOM 725 C C . ALA A 1 94 ? 25.674 31.189 16.030 1.00 23.69 94 ALA A C 1
ATOM 726 O O . ALA A 1 94 ? 26.570 31.528 16.807 1.00 22.33 94 ALA A O 1
ATOM 728 N N . SER A 1 95 ? 24.398 31.511 16.217 1.00 22.97 95 SER A N 1
ATOM 729 C CA . SER A 1 95 ? 23.977 32.264 17.390 1.00 23.47 95 SER A CA 1
ATOM 730 C C . SER A 1 95 ? 22.762 31.616 18.042 1.00 22.92 95 SER A C 1
ATOM 731 O O . SER A 1 95 ? 22.917 30.762 18.911 1.00 22.94 95 SER A O 1
ATOM 734 N N . ALA A 1 96 ? 21.562 31.988 17.604 1.00 21.21 96 ALA A N 1
ATOM 735 C CA . ALA A 1 96 ? 20.343 31.440 18.193 1.00 22.46 96 ALA A CA 1
ATOM 736 C C . ALA A 1 96 ? 19.572 30.430 17.348 1.00 22.46 96 ALA A C 1
ATOM 737 O O . ALA A 1 96 ? 18.858 29.586 17.894 1.00 22.20 96 ALA A O 1
ATOM 739 N N . GLN A 1 97 ? 19.711 30.498 16.028 1.00 21.04 97 GLN A N 1
ATOM 740 C CA . GLN A 1 97 ? 18.966 29.586 15.165 1.00 20.13 97 GLN A CA 1
ATOM 741 C C . GLN A 1 97 ? 19.462 28.145 15.092 1.00 19.23 97 GLN A C 1
ATOM 742 O O . GLN A 1 97 ? 20.657 27.874 14.969 1.00 19.69 97 GLN A O 1
ATOM 748 N N . PHE A 1 98 ? 18.511 27.223 15.162 1.00 19.23 98 PHE A N 1
ATOM 749 C CA . PHE A 1 98 ? 18.792 25.799 15.113 1.00 18.26 98 PHE A CA 1
ATOM 750 C C . PHE A 1 98 ? 17.842 25.104 14.139 1.00 18.91 98 PHE A C 1
ATOM 751 O O . PHE A 1 98 ? 16.839 25.684 13.708 1.00 16.40 98 PHE A O 1
ATOM 759 N N . PHE A 1 99 ? 18.170 23.863 13.790 1.00 16.71 99 PHE A N 1
ATOM 760 C CA . PHE A 1 99 ? 17.324 23.085 12.910 1.00 15.73 99 PHE A CA 1
ATOM 761 C C . PHE A 1 99 ? 17.324 21.636 13.352 1.00 16.05 99 PHE A C 1
ATOM 762 O O . PHE A 1 99 ? 18.271 21.157 13.986 1.00 17.52 99 PHE A O 1
ATOM 770 N N . ILE A 1 100 ? 16.234 20.950 13.047 1.00 16.49 100 ILE A N 1
ATOM 771 C CA . ILE A 1 100 ? 16.092 19.547 13.379 1.00 16.85 100 ILE A CA 1
ATOM 772 C C . ILE A 1 100 ? 16.026 18.769 12.067 1.00 18.97 100 ILE A C 1
ATOM 773 O O . ILE A 1 100 ? 15.170 19.032 11.219 1.00 18.05 100 ILE A O 1
ATOM 778 N N . ASN A 1 101 ? 16.939 17.820 11.897 1.00 17.57 101 ASN A N 1
ATOM 779 C CA . ASN A 1 101 ? 16.966 17.011 10.690 1.00 18.32 101 ASN A CA 1
ATOM 780 C C . ASN A 1 101 ? 15.767 16.072 10.679 1.00 18.43 101 ASN A C 1
ATOM 781 O O . ASN A 1 101 ? 15.487 15.393 11.668 1.00 17.98 101 ASN A O 1
ATOM 786 N N . VAL A 1 102 ? 15.060 16.035 9.556 1.00 19.61 102 VAL A N 1
ATOM 787 C CA . VAL A 1 102 ? 13.893 15.172 9.425 1.00 21.69 102 VAL A CA 1
ATOM 788 C C . VAL A 1 102 ? 14.261 13.992 8.540 1.00 22.69 102 VAL A C 1
ATOM 789 O O . VAL A 1 102 ? 13.407 13.214 8.120 1.00 23.00 102 VAL A O 1
ATOM 793 N N . LYS A 1 103 ? 15.556 13.866 8.277 1.00 24.54 103 LYS A N 1
ATOM 794 C CA . LYS A 1 103 ? 16.082 12.793 7.444 1.00 24.53 103 LYS A CA 1
ATOM 795 C C . LYS A 1 103 ? 17.573 12.705 7.739 1.00 23.93 103 LYS A C 1
ATOM 796 O O . LYS A 1 103 ? 18.154 13.654 8.265 1.00 21.32 103 LYS A O 1
ATOM 802 N N . ASP A 1 104 ? 18.194 11.569 7.432 1.00 24.36 104 ASP A N 1
ATOM 803 C CA . ASP A 1 104 ? 19.635 11.455 7.643 1.00 23.42 104 ASP A CA 1
ATOM 804 C C . ASP A 1 104 ? 20.257 12.397 6.613 1.00 23.57 104 ASP A C 1
ATOM 805 O O . ASP A 1 104 ? 20.093 12.201 5.408 1.00 24.09 104 ASP A O 1
ATOM 810 N N . ASN A 1 105 ? 20.947 13.431 7.087 1.00 22.30 105 ASN A N 1
ATOM 811 C CA . ASN A 1 105 ? 21.572 14.407 6.200 1.00 21.08 105 ASN A CA 1
ATOM 812 C C . ASN A 1 105 ? 23.089 14.443 6.384 1.00 20.20 105 ASN A C 1
ATOM 813 O O . ASN A 1 105 ? 23.652 15.437 6.852 1.00 19.84 105 ASN A O 1
ATOM 818 N N . ALA A 1 106 ? 23.751 13.357 5.999 1.00 21.92 106 ALA A N 1
ATOM 819 C CA . ALA A 1 106 ? 25.206 13.253 6.132 1.00 21.24 106 ALA A CA 1
ATOM 820 C C . ALA A 1 106 ? 25.952 14.401 5.449 1.00 20.98 106 ALA A C 1
ATOM 821 O O . ALA A 1 106 ? 27.034 14.804 5.893 1.00 21.26 106 ALA A O 1
ATOM 823 N N . PHE A 1 107 ? 25.375 14.940 4.380 1.00 19.85 107 PHE A N 1
ATOM 824 C CA . PHE A 1 107 ? 26.029 16.020 3.647 1.00 18.55 107 PHE A CA 1
ATOM 825 C C . PHE A 1 107 ? 26.257 17.282 4.476 1.00 18.95 107 PHE A C 1
ATOM 826 O O . PHE A 1 107 ? 27.050 18.148 4.093 1.00 15.17 107 PHE A O 1
ATOM 834 N N . LEU A 1 108 ? 25.576 17.368 5.617 1.00 18.46 108 LEU A N 1
ATOM 835 C CA . LEU A 1 108 ? 25.700 18.511 6.519 1.00 19.81 108 LEU A CA 1
ATOM 836 C C . LEU A 1 108 ? 26.840 18.323 7.516 1.00 19.19 108 LEU A C 1
ATOM 837 O O . LEU A 1 108 ? 27.177 19.241 8.253 1.00 18.39 108 LEU A O 1
ATOM 842 N N . ASP A 1 109 ? 27.433 17.134 7.537 1.00 21.06 109 ASP A N 1
ATOM 843 C CA . ASP A 1 109 ? 28.515 16.858 8.479 1.00 21.89 109 ASP A CA 1
ATOM 844 C C . ASP A 1 109 ? 29.847 17.509 8.137 1.00 22.82 109 ASP A C 1
ATOM 845 O O . ASP A 1 109 ? 30.148 17.794 6.977 1.00 22.63 109 ASP A O 1
ATOM 850 N N . HIS A 1 110 ? 30.645 17.726 9.175 1.00 22.54 110 HIS A N 1
ATOM 851 C CA . HIS A 1 110 ? 31.964 18.314 9.033 1.00 22.35 110 HIS A CA 1
ATOM 852 C C . HIS A 1 110 ? 32.846 17.372 8.216 1.00 23.26 110 HIS A C 1
ATOM 853 O O . HIS A 1 110 ? 32.847 16.160 8.437 1.00 21.40 110 HIS A O 1
ATOM 860 N N . THR A 1 111 ? 33.575 17.938 7.258 1.00 24.76 111 THR A N 1
ATOM 861 C CA . THR A 1 111 ? 34.487 17.166 6.418 1.00 26.35 111 THR A CA 1
ATOM 862 C C . THR A 1 111 ? 35.874 17.798 6.540 1.00 26.67 111 THR A C 1
ATOM 863 O O . THR A 1 111 ? 36.892 17.112 6.474 1.00 26.45 111 THR A O 1
ATOM 867 N N . ALA A 1 112 ? 35.907 19.113 6.722 1.00 27.52 112 ALA A N 1
ATOM 868 C CA . ALA A 1 112 ? 37.173 19.816 6.856 1.00 29.52 112 ALA A CA 1
ATOM 869 C C . ALA A 1 112 ? 36.987 21.177 7.497 1.00 30.94 112 ALA A C 1
ATOM 870 O O . ALA A 1 112 ? 35.903 21.759 7.448 1.00 31.24 112 ALA A O 1
ATOM 872 N N . PRO A 1 113 ? 38.047 21.698 8.126 1.00 31.42 113 PRO A N 1
ATOM 873 C CA . PRO A 1 113 ? 37.974 23.006 8.769 1.00 32.30 113 PRO A CA 1
ATOM 874 C C . PRO A 1 113 ? 38.132 24.093 7.707 1.00 33.60 113 PRO A C 1
ATOM 875 O O . PRO A 1 113 ? 38.988 24.972 7.820 1.00 35.12 113 PRO A O 1
ATOM 879 N N . THR A 1 114 ? 37.301 24.009 6.671 1.00 32.93 114 THR A N 1
ATOM 880 C CA . THR A 1 114 ? 37.314 24.967 5.571 1.00 33.38 114 THR A CA 1
ATOM 881 C C . THR A 1 114 ? 35.966 25.672 5.469 1.00 33.23 114 THR A C 1
ATOM 882 O O . THR A 1 114 ? 34.973 25.216 6.028 1.00 31.94 114 THR A O 1
ATOM 886 N N . ALA A 1 115 ? 35.932 26.783 4.744 1.00 32.14 115 ALA A N 1
ATOM 887 C CA . ALA A 1 115 ? 34.699 27.543 4.582 1.00 32.78 115 ALA A CA 1
ATOM 888 C C . ALA A 1 115 ? 33.526 26.659 4.156 1.00 32.49 115 ALA A C 1
ATOM 889 O O . ALA A 1 115 ? 32.440 26.739 4.733 1.00 31.62 115 ALA A O 1
ATOM 891 N N . HIS A 1 116 ? 33.759 25.801 3.167 1.00 29.84 116 HIS A N 1
ATOM 892 C CA . HIS A 1 116 ? 32.716 24.927 2.644 1.00 30.57 116 HIS A CA 1
ATOM 893 C C . HIS A 1 116 ? 32.574 23.562 3.323 1.00 29.91 116 HIS A C 1
ATOM 894 O O . HIS A 1 116 ? 31.548 22.898 3.177 1.00 29.94 116 HIS A O 1
ATOM 901 N N . GLY A 1 117 ? 33.585 23.140 4.070 1.00 27.77 117 GLY A N 1
ATOM 902 C CA . GLY A 1 117 ? 33.497 21.840 4.710 1.00 26.84 117 GLY A CA 1
ATOM 903 C C . GLY A 1 117 ? 33.243 21.803 6.206 1.00 25.26 117 GLY A C 1
ATOM 904 O O . GLY A 1 117 ? 33.043 20.724 6.761 1.00 26.16 117 GLY A O 1
ATOM 905 N N . TRP A 1 118 ? 33.239 22.958 6.864 1.00 25.35 118 TRP A N 1
ATOM 906 C CA . TRP A 1 118 ? 33.029 22.988 8.309 1.00 24.99 118 TRP A CA 1
ATOM 907 C C . TRP A 1 118 ? 31.792 22.226 8.779 1.00 24.83 118 TRP A C 1
ATOM 908 O O . TRP A 1 118 ? 31.783 21.656 9.874 1.00 23.20 118 TRP A O 1
ATOM 919 N N . GLY A 1 119 ? 30.748 22.219 7.958 1.00 21.00 119 GLY A N 1
ATOM 920 C CA . GLY A 1 119 ? 29.547 21.498 8.328 1.00 19.63 119 GLY A CA 1
ATOM 921 C C . GLY A 1 119 ? 28.716 22.149 9.418 1.00 19.46 119 GLY A C 1
ATOM 922 O O . GLY A 1 119 ? 28.964 23.289 9.821 1.00 19.20 119 GLY A O 1
ATOM 923 N N . TYR A 1 120 ? 27.736 21.402 9.920 1.00 18.32 120 TYR A N 1
ATOM 924 C CA . TYR A 1 120 ? 26.831 21.927 10.933 1.00 17.75 120 TYR A CA 1
ATOM 925 C C . TYR A 1 120 ? 26.856 21.115 12.219 1.00 16.82 120 TYR A C 1
ATOM 926 O O . TYR A 1 120 ? 26.688 19.901 12.212 1.00 16.50 120 TYR A O 1
ATOM 935 N N . ALA A 1 121 ? 27.069 21.827 13.321 1.00 16.58 121 ALA A N 1
ATOM 936 C CA . ALA A 1 121 ? 27.209 21.236 14.644 1.00 18.17 121 ALA A CA 1
ATOM 937 C C . ALA A 1 121 ? 25.979 20.620 15.293 1.00 18.93 121 ALA A C 1
ATOM 938 O O . ALA A 1 121 ? 25.052 21.331 15.679 1.00 18.97 121 ALA A O 1
ATOM 940 N N . VAL A 1 122 ? 25.990 19.295 15.423 1.00 18.79 122 VAL A N 1
ATOM 941 C CA . VAL A 1 122 ? 24.901 18.566 16.076 1.00 17.77 122 VAL A CA 1
ATOM 942 C C . VAL A 1 122 ? 25.188 18.681 17.571 1.00 19.31 122 VAL A C 1
ATOM 943 O O . VAL A 1 122 ? 26.323 18.451 17.999 1.00 18.31 122 VAL A O 1
ATOM 947 N N . PHE A 1 123 ? 24.181 19.041 18.365 1.00 18.80 123 PHE A N 1
ATOM 948 C CA . PHE A 1 123 ? 24.387 19.189 19.806 1.00 18.73 123 PHE A CA 1
ATOM 949 C C . PHE A 1 123 ? 23.292 18.548 20.649 1.00 19.83 123 PHE A C 1
ATOM 950 O O . PHE A 1 123 ? 23.236 18.746 21.868 1.00 20.30 123 PHE A O 1
ATOM 958 N N . GLY A 1 124 ? 22.425 17.780 19.997 1.00 18.72 124 GLY A N 1
ATOM 959 C CA . GLY A 1 124 ? 21.344 17.121 20.708 1.00 17.82 124 GLY A CA 1
ATOM 960 C C . GLY A 1 124 ? 20.474 16.291 19.789 1.00 16.46 124 GLY A C 1
ATOM 961 O O . GLY A 1 124 ? 20.778 16.113 18.609 1.00 13.93 124 GLY A O 1
ATOM 962 N N . GLU A 1 125 ? 19.366 15.798 20.324 1.00 17.01 125 GLU A N 1
ATOM 963 C CA . GLU A 1 125 ? 18.468 14.977 19.539 1.00 21.67 125 GLU A CA 1
ATOM 964 C C . GLU A 1 125 ? 17.081 14.958 20.173 1.00 21.16 125 GLU A C 1
ATOM 965 O O . GLU A 1 125 ? 16.947 15.094 21.387 1.00 21.68 125 GLU A O 1
ATOM 971 N N . VAL A 1 126 ? 16.054 14.817 19.344 1.00 19.87 126 VAL A N 1
ATOM 972 C CA . VAL A 1 126 ? 14.677 14.764 19.827 1.00 19.07 126 VAL A CA 1
ATOM 973 C C . VAL A 1 126 ? 14.494 13.443 20.574 1.00 19.42 126 VAL A C 1
ATOM 974 O O . VAL A 1 126 ? 14.530 12.379 19.966 1.00 19.83 126 VAL A O 1
ATOM 978 N N . VAL A 1 127 ? 14.310 13.520 21.888 1.00 20.63 127 VAL A N 1
ATOM 979 C CA . VAL A 1 127 ? 14.132 12.330 22.718 1.00 22.41 127 VAL A CA 1
ATOM 980 C C . VAL A 1 127 ? 12.687 11.848 22.723 1.00 23.19 127 VAL A C 1
ATOM 981 O O . VAL A 1 127 ? 12.429 10.649 22.749 1.00 23.70 127 VAL A O 1
ATOM 983 N N . GLU A 1 128 ? 11.751 12.791 22.716 1.00 24.11 128 GLU A N 1
ATOM 984 C CA . GLU A 1 128 ? 10.328 12.475 22.705 1.00 23.25 128 GLU A CA 1
ATOM 985 C C . GLU A 1 128 ? 9.616 13.433 21.748 1.00 22.14 128 GLU A C 1
ATOM 986 O O . GLU A 1 128 ? 10.020 14.588 21.593 1.00 20.30 128 GLU A O 1
ATOM 992 N N . GLY A 1 129 ? 8.553 12.954 21.110 1.00 20.11 129 GLY A N 1
ATOM 993 C CA . GLY A 1 129 ? 7.801 13.804 20.203 1.00 20.27 129 GLY A CA 1
ATOM 994 C C . GLY A 1 129 ? 8.323 13.896 18.781 1.00 19.85 129 GLY A C 1
ATOM 995 O O . GLY A 1 129 ? 8.177 14.927 18.126 1.00 19.16 129 GLY A O 1
ATOM 996 N N . THR A 1 130 ? 8.940 12.829 18.296 1.00 19.04 130 THR A N 1
ATOM 997 C CA . THR A 1 130 ? 9.441 12.823 16.934 1.00 20.20 130 THR A CA 1
ATOM 998 C C . THR A 1 130 ? 8.241 12.891 15.987 1.00 21.76 130 THR A C 1
ATOM 999 O O . THR A 1 130 ? 8.363 13.332 14.844 1.00 21.89 130 THR A O 1
ATOM 1003 N N . ASP A 1 131 ? 7.083 12.438 16.465 1.00 23.18 131 ASP A N 1
ATOM 1004 C CA . ASP A 1 131 ? 5.874 12.460 15.653 1.00 22.22 131 ASP A CA 1
ATOM 1005 C C . ASP A 1 131 ? 5.459 13.906 15.394 1.00 20.41 131 ASP A C 1
ATOM 1006 O O . ASP A 1 131 ? 4.859 14.212 14.359 1.00 18.69 131 ASP A O 1
ATOM 1011 N N . VAL A 1 132 ? 5.796 14.793 16.329 1.00 17.52 132 VAL A N 1
ATOM 1012 C CA . VAL A 1 132 ? 5.484 16.213 16.198 1.00 17.49 132 VAL A CA 1
ATOM 1013 C C . VAL A 1 132 ? 6.331 16.796 15.069 1.00 18.89 132 VAL A C 1
ATOM 1014 O O . VAL A 1 132 ? 5.859 17.614 14.276 1.00 18.90 132 VAL A O 1
ATOM 1018 N N . VAL A 1 133 ? 7.590 16.369 15.007 1.00 18.63 133 VAL A N 1
ATOM 1019 C CA . VAL A 1 133 ? 8.500 16.833 13.973 1.00 17.08 133 VAL A CA 1
ATOM 1020 C C . VAL A 1 133 ? 8.018 16.319 12.622 1.00 16.55 133 VAL A C 1
ATOM 1021 O O . VAL A 1 133 ? 8.034 17.058 11.637 1.00 16.03 133 VAL A O 1
ATOM 1025 N N . ASP A 1 134 ? 7.592 15.058 12.586 1.00 16.25 134 ASP A N 1
ATOM 1026 C CA . ASP A 1 134 ? 7.114 14.432 11.349 1.00 18.58 134 ASP A CA 1
ATOM 1027 C C . ASP A 1 134 ? 5.936 15.175 10.726 1.00 19.18 134 ASP A C 1
ATOM 1028 O O . ASP A 1 134 ? 5.811 15.246 9.497 1.00 16.54 134 ASP A O 1
ATOM 1033 N N . ARG A 1 135 ? 5.064 15.712 11.573 1.00 19.84 135 ARG A N 1
ATOM 1034 C CA . ARG A 1 135 ? 3.901 16.446 11.091 1.00 18.77 135 ARG A CA 1
ATOM 1035 C C . ARG A 1 135 ? 4.276 17.854 10.649 1.00 19.42 135 ARG A C 1
ATOM 1036 O O . ARG A 1 135 ? 3.854 18.313 9.591 1.00 18.58 135 ARG A O 1
ATOM 1044 N N . ILE A 1 136 ? 5.091 18.529 11.452 1.00 18.93 136 ILE A N 1
ATOM 1045 C CA . ILE A 1 136 ? 5.516 19.878 11.124 1.00 16.93 136 ILE A CA 1
ATOM 1046 C C . ILE A 1 136 ? 6.206 19.965 9.761 1.00 17.17 136 ILE A C 1
ATOM 1047 O O . ILE A 1 136 ? 5.961 20.898 8.991 1.00 16.97 136 ILE A O 1
ATOM 1052 N N . LYS A 1 137 ? 7.051 18.986 9.458 1.00 16.59 137 LYS A N 1
ATOM 1053 C CA . LYS A 1 137 ? 7.808 18.987 8.210 1.00 17.63 137 LYS A CA 1
ATOM 1054 C C . LYS A 1 137 ? 6.986 19.057 6.924 1.00 19.62 137 LYS A C 1
ATOM 1055 O O . LYS A 1 137 ? 7.475 19.542 5.902 1.00 18.34 137 LYS A O 1
ATOM 1061 N N . SER A 1 138 ? 5.741 18.591 6.966 1.00 20.12 138 SER A N 1
ATOM 1062 C CA . SER A 1 138 ? 4.919 18.596 5.761 1.00 21.81 138 SER A CA 1
ATOM 1063 C C . SER A 1 138 ? 3.8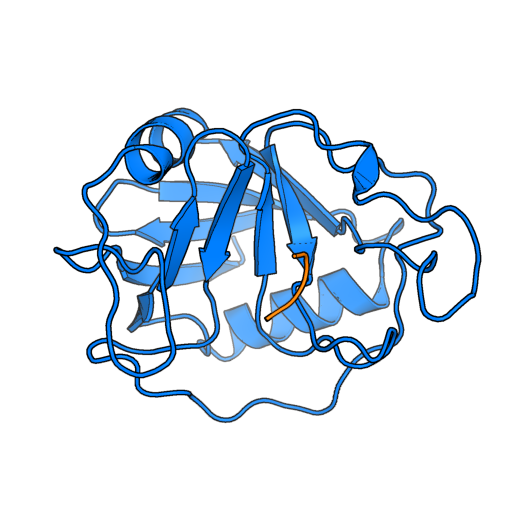23 19.658 5.668 1.00 22.43 138 SER A C 1
ATOM 1064 O O . SER A 1 138 ? 2.953 19.562 4.803 1.00 22.57 138 SER A O 1
ATOM 1067 N N . VAL A 1 139 ? 3.849 20.665 6.537 1.00 21.55 139 VAL A N 1
ATOM 1068 C CA . VAL A 1 139 ? 2.828 21.709 6.480 1.00 22.21 139 VAL A CA 1
ATOM 1069 C C . VAL A 1 139 ? 3.041 22.606 5.268 1.00 21.91 139 VAL A C 1
ATOM 1070 O O . VAL A 1 139 ? 4.151 22.706 4.742 1.00 19.78 139 VAL A O 1
ATOM 1074 N N . ALA A 1 140 ? 1.967 23.253 4.828 1.00 23.54 140 ALA A N 1
ATOM 1075 C CA . ALA A 1 140 ? 2.020 24.148 3.681 1.00 23.23 140 ALA A CA 1
ATOM 1076 C C . ALA A 1 140 ? 3.004 25.287 3.921 1.00 23.15 140 ALA A C 1
ATOM 1077 O O . ALA A 1 140 ? 3.066 25.862 5.012 1.00 22.79 140 ALA A O 1
ATOM 1079 N N . THR A 1 141 ? 3.773 25.613 2.891 1.00 20.13 141 THR A N 1
ATOM 1080 C CA . THR A 1 141 ? 4.748 26.684 2.990 1.00 21.93 141 THR A CA 1
ATOM 1081 C C . THR A 1 141 ? 4.740 27.513 1.716 1.00 24.27 141 THR A C 1
ATOM 1082 O O . THR A 1 141 ? 4.256 27.070 0.678 1.00 22.69 141 THR A O 1
ATOM 1086 N N . GLY A 1 142 ? 5.287 28.715 1.811 1.00 25.41 142 GLY A N 1
ATOM 1087 C CA . GLY A 1 142 ? 5.363 29.596 0.665 1.00 28.80 142 GLY A CA 1
ATOM 1088 C C . GLY A 1 142 ? 6.426 30.640 0.923 1.00 30.59 142 GLY A C 1
ATOM 1089 O O . GLY A 1 142 ? 7.013 30.689 2.006 1.00 30.66 142 GLY A O 1
ATOM 1090 N N . SER A 1 143 ? 6.682 31.483 -0.065 1.00 33.44 143 SER A N 1
ATOM 1091 C CA . SER A 1 143 ? 7.681 32.525 0.092 1.00 35.37 143 SER A CA 1
ATOM 1092 C C . SER A 1 143 ? 7.089 33.755 0.769 1.00 36.81 143 SER A C 1
ATOM 1093 O O . SER A 1 143 ? 5.903 34.047 0.631 1.00 36.61 143 SER A O 1
ATOM 1096 N N . ARG A 1 144 ? 7.933 34.452 1.520 1.00 39.40 144 ARG A N 1
ATOM 1097 C CA . ARG A 1 144 ? 7.560 35.673 2.226 1.00 41.90 144 ARG A CA 1
ATOM 1098 C C . ARG A 1 144 ? 8.836 36.491 2.314 1.00 43.85 144 ARG A C 1
ATOM 1099 O O . ARG A 1 144 ? 9.886 35.962 2.682 1.00 44.19 144 ARG A O 1
ATOM 1107 N N . ALA A 1 145 ? 8.754 37.777 1.986 1.00 45.55 145 ALA A N 1
ATOM 1108 C CA . ALA A 1 145 ? 9.938 38.625 2.029 1.00 46.22 145 ALA A CA 1
ATOM 1109 C C . ALA A 1 145 ? 11.023 37.905 1.240 1.00 46.89 145 ALA A C 1
ATOM 1110 O O . ALA A 1 145 ? 10.756 37.343 0.175 1.00 48.45 145 ALA A O 1
ATOM 1112 N N . GLY A 1 146 ? 12.242 37.911 1.769 1.00 46.59 146 GLY A N 1
ATOM 1113 C CA . GLY A 1 146 ? 13.337 37.235 1.098 1.00 46.26 146 GLY A CA 1
ATOM 1114 C C . GLY A 1 146 ? 13.503 35.839 1.667 1.00 45.30 146 GLY A C 1
ATOM 1115 O O . GLY A 1 146 ? 14.612 35.306 1.724 1.00 47.38 146 GLY A O 1
ATOM 1116 N N . HIS A 1 147 ? 12.388 35.247 2.087 1.00 42.87 147 HIS A N 1
ATOM 1117 C CA . HIS A 1 147 ? 12.392 33.914 2.675 1.00 39.30 147 HIS A CA 1
ATOM 1118 C C . HIS A 1 147 ? 11.504 32.944 1.910 1.00 36.71 147 HIS A C 1
ATOM 1119 O O . HIS A 1 147 ? 10.399 33.285 1.502 1.00 37.16 147 HIS A O 1
ATOM 1126 N N . GLY A 1 148 ? 12.000 31.730 1.721 1.00 34.64 148 GLY A N 1
ATOM 1127 C CA . GLY A 1 148 ? 11.221 30.717 1.039 1.00 32.41 148 GLY A CA 1
ATOM 1128 C C . GLY A 1 148 ? 10.939 29.644 2.067 1.00 29.43 148 GLY A C 1
ATOM 1129 O O . GLY A 1 148 ? 11.567 29.632 3.122 1.00 31.61 148 GLY A O 1
ATOM 1130 N N . ASP A 1 149 ? 9.986 28.765 1.793 1.00 27.51 149 ASP A N 1
ATOM 1131 C CA . ASP A 1 149 ? 9.677 27.690 2.724 1.00 24.58 149 ASP A CA 1
ATOM 1132 C C . ASP A 1 149 ? 9.144 28.151 4.085 1.00 23.35 149 ASP A C 1
ATOM 1133 O O . ASP A 1 149 ? 9.401 27.510 5.106 1.00 21.22 149 ASP A O 1
ATOM 1138 N N . VAL A 1 150 ? 8.402 29.256 4.098 1.00 19.79 150 VAL A N 1
ATOM 1139 C CA . VAL A 1 150 ? 7.821 29.763 5.336 1.00 20.05 150 VAL A CA 1
ATOM 1140 C C . VAL A 1 150 ? 6.418 29.174 5.479 1.00 19.98 150 VAL A C 1
ATOM 1141 O O . VAL A 1 150 ? 5.622 29.206 4.543 1.00 21.58 150 VAL A O 1
ATOM 1145 N N . PRO A 1 151 ? 6.103 28.601 6.650 1.00 20.11 151 PRO A N 1
ATOM 1146 C CA . PRO A 1 151 ? 4.775 28.015 6.854 1.00 19.89 151 PRO A CA 1
ATOM 1147 C C . PRO A 1 151 ? 3.645 29.037 6.687 1.00 18.82 151 PRO A C 1
ATOM 1148 O O . PRO A 1 151 ? 3.710 30.136 7.233 1.00 18.19 151 PRO A O 1
ATOM 1152 N N . VAL A 1 152 ? 2.622 28.665 5.925 1.00 19.64 152 VAL A N 1
ATOM 1153 C CA . VAL A 1 152 ? 1.465 29.530 5.697 1.00 20.51 152 VAL A CA 1
ATOM 1154 C C . VAL A 1 152 ? 0.880 29.896 7.060 1.00 20.28 152 VAL A C 1
ATOM 1155 O O . VAL A 1 152 ? 0.624 31.067 7.347 1.00 21.22 152 VAL A O 1
ATOM 1159 N N . ASP A 1 153 ? 0.675 28.879 7.893 1.00 21.77 153 ASP A N 1
ATOM 1160 C CA . ASP A 1 153 ? 0.169 29.068 9.249 1.00 23.64 153 ASP A CA 1
ATOM 1161 C C . ASP A 1 153 ? 1.348 28.896 10.199 1.00 23.09 153 ASP A C 1
ATOM 1162 O O . ASP A 1 153 ? 2.031 27.872 10.161 1.00 21.47 153 ASP A O 1
ATOM 1167 N N . ASP A 1 154 ? 1.576 29.898 11.044 1.00 22.42 154 ASP A N 1
ATOM 1168 C CA . ASP A 1 154 ? 2.698 29.883 11.978 1.00 21.05 154 ASP A CA 1
ATOM 1169 C C . ASP A 1 154 ? 2.820 28.627 12.832 1.00 20.20 154 ASP A C 1
ATOM 1170 O O . ASP A 1 154 ? 1.849 28.169 13.434 1.00 20.34 154 ASP A O 1
ATOM 1175 N N . VAL A 1 155 ? 4.027 28.071 12.866 1.00 18.53 155 VAL A N 1
ATOM 1176 C CA . VAL A 1 155 ? 4.323 26.904 13.694 1.00 17.07 155 VAL A CA 1
ATOM 1177 C C . VAL A 1 155 ? 5.079 27.580 14.826 1.00 18.26 155 VAL A C 1
ATOM 1178 O O . VAL A 1 155 ? 6.237 27.982 14.676 1.00 16.89 155 VAL A O 1
ATOM 1182 N N . ILE A 1 156 ? 4.399 27.706 15.958 1.00 17.27 156 ILE A N 1
ATOM 1183 C CA . ILE A 1 156 ? 4.917 28.429 17.102 1.00 18.90 156 ILE A CA 1
ATOM 1184 C C . ILE A 1 156 ? 5.506 27.659 18.271 1.00 18.46 156 ILE A C 1
ATOM 1185 O O . ILE A 1 156 ? 4.928 26.687 18.750 1.00 21.08 156 ILE A O 1
ATOM 1190 N N . ILE A 1 157 ? 6.664 28.121 18.730 1.00 18.76 157 ILE A N 1
ATOM 1191 C CA . ILE A 1 157 ? 7.309 27.546 19.902 1.00 19.13 157 ILE A CA 1
ATOM 1192 C C . ILE A 1 157 ? 6.753 28.440 20.997 1.00 20.10 157 ILE A C 1
ATOM 1193 O O . ILE A 1 157 ? 7.275 29.526 21.252 1.00 22.57 157 ILE A O 1
ATOM 1198 N N . GLU A 1 158 ? 5.657 28.003 21.601 1.00 21.32 158 GLU A N 1
ATOM 1199 C CA . GLU A 1 158 ? 5.000 28.770 22.649 1.00 23.42 158 GLU A CA 1
ATOM 1200 C C . GLU A 1 158 ? 5.914 28.974 23.840 1.00 24.80 158 GLU A C 1
ATOM 1201 O O . GLU A 1 158 ? 6.004 30.072 24.393 1.00 24.06 158 GLU A O 1
ATOM 1207 N N . LYS A 1 159 ? 6.603 27.910 24.226 1.00 24.11 159 LYS A N 1
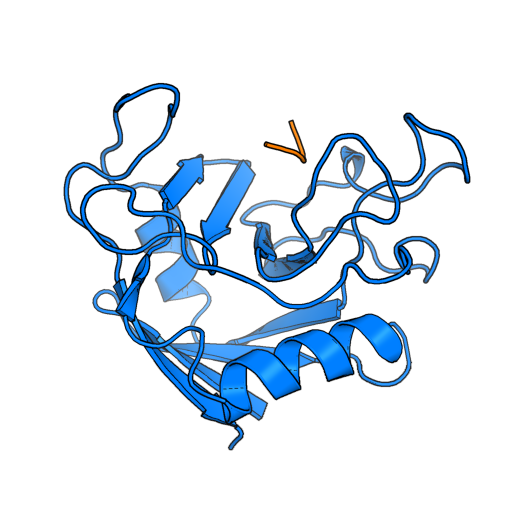ATOM 1208 C CA . LYS A 1 159 ? 7.505 27.988 25.355 1.00 26.70 159 LYS A CA 1
ATOM 1209 C C . LYS A 1 159 ? 8.560 26.900 25.297 1.00 25.61 159 LYS A C 1
ATOM 1210 O O . LYS A 1 159 ? 8.281 25.768 24.908 1.00 26.55 159 LYS A O 1
ATOM 1216 N N . ALA A 1 160 ? 9.783 27.264 25.664 1.00 26.10 160 ALA A N 1
ATOM 1217 C CA . ALA A 1 160 ? 10.894 26.321 25.715 1.00 27.04 160 ALA A CA 1
ATOM 1218 C C . ALA A 1 160 ? 11.363 26.334 27.167 1.00 27.58 160 ALA A C 1
ATOM 1219 O O . ALA A 1 160 ? 11.589 27.401 27.734 1.00 26.92 160 ALA A O 1
ATOM 1221 N N . GLU A 1 161 ? 11.495 25.162 27.777 1.00 29.75 161 GLU A N 1
ATOM 1222 C CA . GLU A 1 161 ? 11.923 25.105 29.173 1.00 34.33 161 GLU A CA 1
ATOM 1223 C C . GLU A 1 161 ? 12.916 24.002 29.506 1.00 34.37 161 GLU A C 1
ATOM 1224 O O . GLU A 1 161 ? 12.944 22.956 28.863 1.00 32.40 161 GLU A O 1
ATOM 1230 N N . ILE A 1 162 ? 13.723 24.251 30.532 1.00 36.09 162 ILE A N 1
ATOM 1231 C CA . ILE A 1 162 ? 14.686 23.271 31.008 1.00 38.62 162 ILE A CA 1
ATOM 1232 C C . ILE A 1 162 ? 13.910 22.456 32.037 1.00 40.33 162 ILE A C 1
ATOM 1233 O O . ILE A 1 162 ? 13.233 23.029 32.892 1.00 40.71 162 ILE A O 1
ATOM 1238 N N . VAL A 1 163 ? 13.984 21.133 31.957 1.00 41.30 163 VAL A N 1
ATOM 1239 C CA . VAL A 1 163 ? 13.268 20.304 32.923 1.00 44.37 163 VAL A CA 1
ATOM 1240 C C . VAL A 1 163 ? 14.236 19.575 33.851 1.00 45.34 163 VAL A C 1
ATOM 1241 O O . VAL A 1 163 ? 14.024 18.370 34.112 1.00 47.23 163 VAL A O 1
ATOM 1253 N N . ALA B 2 2 ? 21.040 31.744 6.710 1.00 23.42 1 ALA B N 1
ATOM 1254 C CA . ALA B 2 2 ? 20.405 31.066 5.571 1.00 23.63 1 ALA B CA 1
ATOM 1255 C C . ALA B 2 2 ? 20.958 29.652 5.376 1.00 22.75 1 ALA B C 1
ATOM 1256 O O . ALA B 2 2 ? 20.427 28.888 4.571 1.00 23.63 1 ALA B O 1
ATOM 1258 N N . PHE B 2 3 ? 22.023 29.325 6.103 1.00 19.93 2 PHE B N 1
ATOM 1259 C CA . PHE B 2 3 ? 22.633 27.992 5.990 1.00 22.89 2 PHE B CA 1
ATOM 1260 C C . PHE B 2 3 ? 22.162 27.110 7.148 1.00 22.63 2 PHE B C 1
ATOM 1261 O O . PHE B 2 3 ? 21.855 27.602 8.232 1.00 22.30 2 PHE B O 1
ATOM 1269 N N . PRO B 2 4 ? 22.162 25.788 7.003 1.00 23.46 3 PRO B N 1
ATOM 1270 C CA . PRO B 2 4 ? 22.633 25.067 5.808 1.00 20.92 3 PRO B CA 1
ATOM 1271 C C . PRO B 2 4 ? 21.693 25.254 4.614 1.00 20.63 3 PRO B C 1
ATOM 1272 O O . PRO B 2 4 ? 20.476 25.374 4.747 1.00 17.21 3 PRO B O 1
ATOM 1276 N N . PHE B 2 5 ? 22.329 25.267 3.446 1.00 20.66 4 PHE B N 1
ATOM 1277 C CA . PHE B 2 5 ? 21.660 25.418 2.146 1.00 19.75 4 PHE B CA 1
ATOM 1278 C C . PHE B 2 5 ? 20.904 24.121 1.844 1.00 18.62 4 PHE B C 1
ATOM 1279 O O . PHE B 2 5 ? 21.534 22.951 2.132 1.00 15.08 4 PHE B O 1
#

Nearest PDB structures (foldseek):
  3t1u-assembly1_A  TM=1.006E+00  e=5.105E-36  Azotobacter vinelandii DJ
  2nul-assembly1_A-2  TM=9.976E-01  e=2.198E-27  Escherichia coli
  8vri-assembly2_B  TM=9.993E-01  e=4.744E-27  Escherichia coli
  9c5d-assembly4_D  TM=9.983E-01  e=2.970E-26  Escherichia coli
  7rfd-assembly1_A  TM=9.994E-01  e=4.768E-26  Escherichia coli

Organism: Azotobacter vinelandii (strain DJ / ATCC BAA-1303) (NCBI:txid322710)